Protein AF-A0AAW0N6P6-F1 (afdb_monomer)

Sequence (159 aa):
MDLLEFPLASTGEGFGVVRRLQPPIDKDLERLRRQAVTKPRATLSMWIYLLEWCQEKQCAIFHQLTSQKVYGSPLIQLSDTGDLVIQAHLTEGGDEAFRNNKALP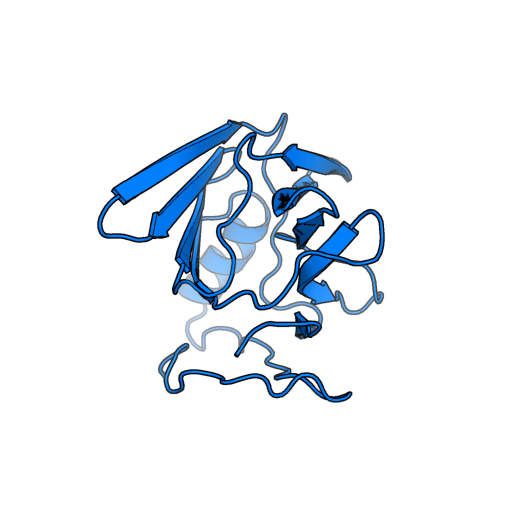LRTWIRLDLNIEATKAQLELTWDNKTFPASYKFRNNIYLDDTDGTLRHWRKSIL

Organism: NCBI:txid88201

pLDDT: mean 81.15, std 18.16, range [31.0, 97.19]

Secondary structure (DSSP, 8-state):
--TT-------SSS----B-PPPPSSHHHHHHHHHHTTS-EEEEEEEEEBSS--SSSEEEEEEEEPTTS-B-SPEEEEETTS-EEEEEEBTTSSEEEEE-S-PPPSSSEEEEEEEEETTEEEEEEEETTEEEEEEEE-SSPBP--SSSSEEEE--SSB-

InterPro domains:
  IPR042756 Protein sel-1 homolog 3 [PTHR44444] (2-150)

Nearest PDB structures (foldseek):
  1dyk-assembly1_A  TM=6.923E-01  e=5.821E-04  Mus musculus
  2uur-assembly1_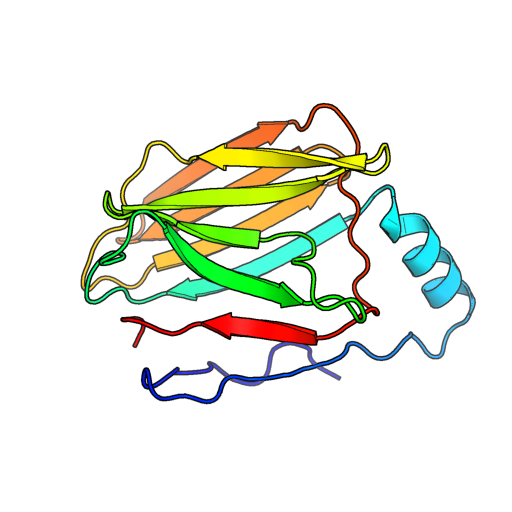A  TM=7.138E-01  e=1.558E-03  Homo sapiens
  6pnq-assembly1_A  TM=5.281E-01  e=2.019E-03  Mus musculus
  3flp-assembly1_A  TM=4.836E-01  e=9.772E-04  Limulus polyphemus
  5joy-assembly1_A  TM=5.416E-01  e=1.149E-01  Bacteroides ovatus

Mean predicted aligned error: 8.09 Å

Foldseek 3Di:
DDPDPDQDPAPQDDDWDWDADDADPDPVSNVVLVVCQQWPWDKDKHKWAFQAFDPAQKDWQKFFQFPVRDTAPFTWIAGNQQWIKTKFAHPVGDIDIDIDPDHDDHRWIKMWMWTFGFQKIWIWIDTPNDIDIDMDGHPGGTRHDRRGGIIGGDGPGTD

Radius of gyration: 15.68 Å; Cα contacts (8 Å, |Δi|>4): 351; chains: 1; bounding box: 38×34×39 Å

Solvent-accessible surface area (backbone atoms only — not comparable to full-atom values): 8791 Å² total; per-residue (Å²): 134,79,95,71,90,64,92,78,73,48,90,47,74,97,81,64,68,74,55,65,58,75,79,59,91,49,66,68,59,38,52,51,51,63,60,25,22,58,45,28,77,49,76,49,74,49,79,46,24,27,69,55,60,33,94,46,77,60,40,56,47,34,36,27,32,33,80,86,72,42,81,37,43,61,27,34,28,34,18,51,77,24,23,41,34,45,31,32,34,30,65,91,58,62,75,52,71,51,68,51,99,53,59,59,66,62,79,38,67,31,39,40,38,38,39,37,50,32,34,36,39,38,38,37,39,34,40,95,94,43,76,51,78,46,76,48,72,51,99,50,28,33,30,37,69,76,63,56,43,34,42,39,52,49,52,78,40,40,93

Structure (mmCIF, N/CA/C/O backbone):
data_AF-A0AAW0N6P6-F1
#
_entry.id   AF-A0AAW0N6P6-F1
#
loop_
_atom_site.group_PDB
_atom_site.id
_atom_site.type_symbol
_atom_site.label_atom_id
_atom_site.label_alt_id
_atom_site.label_comp_id
_atom_site.label_asym_id
_atom_site.label_entity_id
_atom_site.label_seq_id
_atom_site.pdbx_PDB_ins_code
_atom_site.Cartn_x
_atom_site.Cartn_y
_atom_site.Cartn_z
_atom_site.occupancy
_atom_site.B_iso_or_equiv
_atom_site.auth_seq_id
_atom_site.auth_comp_id
_atom_site.auth_asym_id
_atom_site.auth_atom_id
_atom_site.pdbx_PDB_model_num
ATOM 1 N N . MET A 1 1 ? 9.504 -21.499 -3.889 1.00 31.00 1 MET A N 1
ATOM 2 C CA . MET A 1 1 ? 9.575 -21.171 -2.453 1.00 31.00 1 MET A CA 1
ATOM 3 C C . MET A 1 1 ? 8.534 -20.111 -2.200 1.00 31.00 1 MET A C 1
ATOM 5 O O . MET A 1 1 ? 8.534 -19.117 -2.916 1.00 31.00 1 MET A O 1
ATOM 9 N N . ASP A 1 2 ? 7.607 -20.415 -1.302 1.00 32.78 2 ASP A N 1
ATOM 10 C CA . ASP A 1 2 ? 6.390 -19.648 -1.070 1.00 32.78 2 ASP A CA 1
ATOM 11 C C . ASP A 1 2 ? 6.701 -18.321 -0.358 1.00 32.78 2 ASP A C 1
ATOM 13 O O . ASP A 1 2 ? 7.504 -18.277 0.575 1.00 32.78 2 ASP A O 1
ATOM 17 N N . LEU A 1 3 ? 6.102 -17.233 -0.842 1.00 43.78 3 LEU A N 1
ATOM 18 C CA . LEU A 1 3 ? 6.310 -15.859 -0.366 1.00 43.78 3 LEU A CA 1
ATOM 19 C C . LEU A 1 3 ? 5.654 -15.628 1.011 1.00 43.78 3 LEU A C 1
ATOM 21 O O . LEU A 1 3 ? 5.950 -14.634 1.674 1.00 43.78 3 LEU A O 1
ATOM 25 N N . LEU A 1 4 ? 4.749 -16.525 1.424 1.00 51.50 4 LEU A N 1
ATOM 26 C CA . LEU A 1 4 ? 3.741 -16.274 2.456 1.00 51.50 4 LEU A CA 1
ATOM 27 C C . LEU A 1 4 ? 3.480 -17.464 3.402 1.00 51.50 4 LEU A C 1
ATOM 29 O O . LEU A 1 4 ? 2.392 -17.578 3.959 1.00 51.50 4 LEU A O 1
ATOM 33 N N . GLU A 1 5 ? 4.458 -18.328 3.673 1.00 41.22 5 GLU A N 1
ATOM 34 C CA . GLU A 1 5 ? 4.356 -19.201 4.852 1.00 41.22 5 GLU A CA 1
ATOM 35 C C . GLU A 1 5 ? 4.773 -18.406 6.094 1.00 41.22 5 GLU A C 1
ATO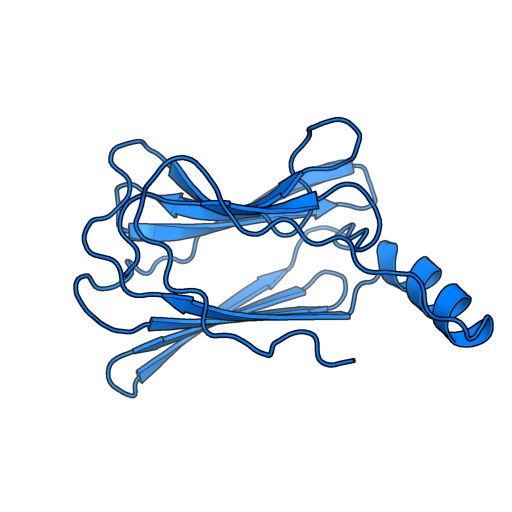M 37 O O . GLU A 1 5 ? 5.937 -18.425 6.473 1.00 41.22 5 GLU A O 1
ATOM 42 N N . PHE A 1 6 ? 3.865 -17.603 6.650 1.00 39.75 6 PHE A N 1
ATOM 43 C CA . PHE A 1 6 ? 3.621 -17.440 8.094 1.00 39.75 6 PHE A CA 1
ATOM 44 C C . PHE A 1 6 ? 2.737 -16.202 8.333 1.00 39.75 6 PHE A C 1
ATOM 46 O O . PHE A 1 6 ? 3.107 -15.104 7.907 1.00 39.75 6 PHE A O 1
ATOM 53 N N . PRO A 1 7 ? 1.610 -16.318 9.063 1.00 49.91 7 PRO A N 1
ATOM 54 C CA . PRO A 1 7 ? 0.966 -15.147 9.640 1.00 49.91 7 PRO A CA 1
ATOM 55 C C . PRO A 1 7 ? 1.944 -14.520 10.638 1.00 49.91 7 PRO A C 1
ATOM 57 O O . PRO A 1 7 ? 2.242 -15.091 11.688 1.00 49.91 7 PRO A O 1
ATOM 60 N N . LEU A 1 8 ? 2.500 -13.362 10.286 1.00 52.91 8 LEU A N 1
ATOM 61 C CA . LEU A 1 8 ? 3.345 -12.603 11.195 1.00 52.91 8 LEU A CA 1
ATOM 62 C C . LEU A 1 8 ? 2.447 -11.836 12.169 1.00 52.91 8 LEU A C 1
ATOM 64 O O . LEU A 1 8 ? 1.970 -10.753 11.845 1.00 52.91 8 LEU A O 1
ATOM 68 N N . ALA A 1 9 ? 2.260 -12.381 13.369 1.00 48.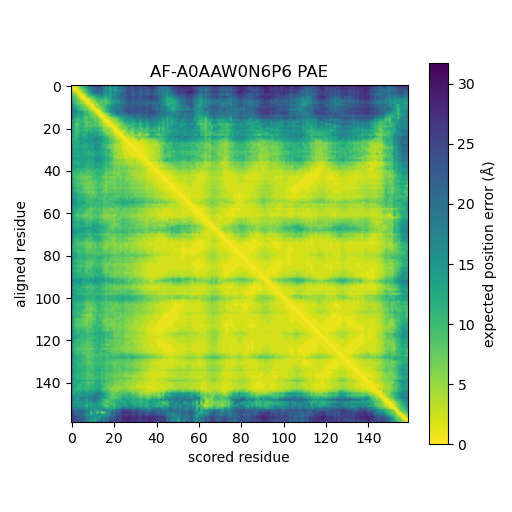69 9 ALA A N 1
ATOM 69 C CA . ALA A 1 9 ? 1.737 -11.624 14.501 1.00 48.69 9 ALA A CA 1
ATOM 70 C C . ALA A 1 9 ? 2.861 -10.723 15.041 1.00 48.69 9 ALA A C 1
ATOM 72 O O . ALA A 1 9 ? 3.867 -11.205 15.569 1.00 48.69 9 ALA A O 1
ATOM 73 N N . SER A 1 10 ? 2.742 -9.410 14.847 1.00 50.16 10 SER A N 1
ATOM 74 C CA . SER A 1 10 ? 3.761 -8.439 15.256 1.00 50.16 10 SER A CA 1
ATOM 75 C C . SER A 1 10 ? 3.429 -7.864 16.637 1.00 50.16 10 SER A C 1
ATOM 77 O O . SER A 1 10 ? 2.524 -7.059 16.773 1.00 50.16 10 SER A O 1
ATOM 79 N N . THR A 1 11 ? 4.219 -8.184 17.662 1.00 47.41 11 THR A N 1
ATOM 80 C CA . THR A 1 11 ? 3.951 -7.849 19.082 1.00 47.41 11 THR A CA 1
ATOM 81 C C . THR A 1 11 ? 4.159 -6.379 19.492 1.00 47.41 11 THR A C 1
ATOM 83 O O . THR A 1 11 ? 4.023 -6.049 20.666 1.00 47.41 11 THR A O 1
ATOM 86 N N . GLY A 1 12 ? 4.501 -5.476 18.564 1.00 47.84 12 GLY A N 1
ATOM 87 C CA . GLY A 1 12 ? 4.679 -4.043 18.859 1.00 47.84 12 GLY A CA 1
ATOM 88 C C . GLY A 1 12 ? 6.027 -3.629 19.480 1.00 47.84 12 GLY A C 1
ATOM 89 O O . GLY A 1 12 ? 6.157 -2.496 19.928 1.00 47.84 12 GLY A O 1
ATOM 90 N N . GLU A 1 13 ? 7.041 -4.507 19.508 1.00 43.34 13 GLU A N 1
ATOM 91 C CA . GLU A 1 13 ? 8.380 -4.200 20.069 1.00 43.34 13 GLU A CA 1
ATOM 92 C C . GLU A 1 13 ? 9.267 -3.381 19.096 1.00 43.34 13 GLU A C 1
ATOM 94 O O . GLU A 1 13 ? 8.718 -2.598 18.344 1.00 43.34 13 GLU A O 1
ATOM 99 N N . GLY A 1 14 ? 10.605 -3.551 18.999 1.00 44.72 14 GLY A N 1
ATOM 100 C CA . GLY A 1 14 ? 11.549 -2.770 18.133 1.00 44.72 14 GLY A CA 1
ATOM 101 C C . GLY A 1 14 ? 12.101 -3.422 16.825 1.00 44.72 14 GLY A C 1
ATOM 102 O O . GLY A 1 14 ? 12.755 -2.754 16.027 1.00 44.72 14 GLY A O 1
ATOM 103 N N . PHE A 1 15 ? 11.785 -4.693 16.554 1.00 46.31 15 PHE A N 1
ATOM 104 C CA . PHE A 1 15 ? 12.194 -5.553 15.425 1.00 46.31 15 PHE A CA 1
ATOM 105 C C . PHE A 1 15 ? 11.069 -6.096 14.473 1.00 46.31 15 PHE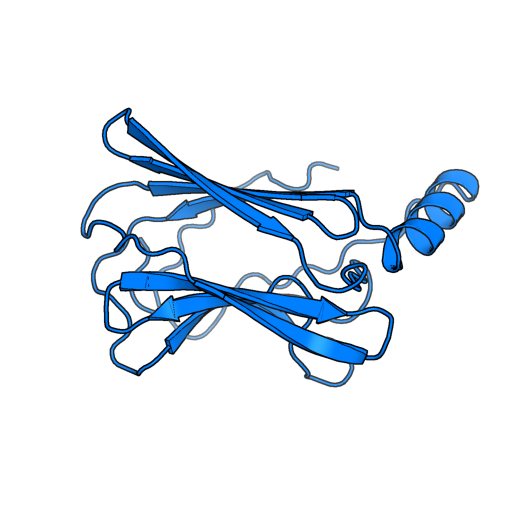 A C 1
ATOM 107 O O . PHE A 1 15 ? 10.082 -6.693 14.898 1.00 46.31 15 PHE A O 1
ATOM 114 N N . GLY A 1 16 ? 11.198 -5.946 13.150 1.00 51.91 16 GLY A N 1
ATOM 115 C CA . GLY A 1 16 ? 10.240 -6.487 12.155 1.00 51.91 16 GLY A CA 1
ATOM 116 C C . GLY A 1 16 ? 10.841 -7.582 11.264 1.00 51.91 16 GLY A C 1
ATOM 117 O O . GLY A 1 16 ? 12.033 -7.870 11.359 1.00 51.91 16 GLY A O 1
ATOM 118 N N . VAL A 1 17 ? 10.043 -8.165 10.361 1.00 55.72 17 VAL A N 1
ATOM 119 C CA . VAL A 1 17 ? 10.566 -9.087 9.336 1.00 55.72 17 VAL A CA 1
ATOM 120 C C . VAL A 1 17 ? 11.207 -8.287 8.207 1.00 55.72 17 VAL A C 1
ATOM 122 O O . VAL A 1 17 ? 10.576 -7.426 7.602 1.00 55.72 17 VAL A O 1
ATOM 125 N N . VAL A 1 18 ? 12.469 -8.603 7.934 1.00 54.97 18 VAL A N 1
ATOM 126 C CA . VAL A 1 18 ? 13.262 -8.081 6.822 1.00 54.97 18 VAL A CA 1
ATOM 127 C C . VAL A 1 18 ? 13.445 -9.212 5.821 1.00 54.97 18 VAL A C 1
ATOM 129 O O . VAL A 1 18 ? 14.069 -10.227 6.135 1.00 54.97 18 VAL A O 1
ATOM 132 N N . ARG A 1 19 ? 12.905 -9.057 4.611 1.00 60.66 19 ARG A N 1
ATOM 133 C CA . ARG A 1 19 ? 13.134 -9.994 3.504 1.00 60.66 19 ARG A CA 1
ATOM 134 C C . ARG A 1 19 ? 13.540 -9.224 2.254 1.00 60.66 19 ARG A C 1
ATOM 136 O O . ARG A 1 19 ? 13.004 -8.155 1.969 1.00 60.66 19 ARG A O 1
ATOM 143 N N . ARG A 1 20 ? 14.505 -9.789 1.531 1.00 58.91 20 ARG A N 1
ATOM 144 C CA . ARG A 1 20 ? 14.911 -9.362 0.192 1.00 58.91 20 ARG A CA 1
ATOM 145 C C . ARG A 1 20 ? 14.473 -10.448 -0.780 1.00 58.91 20 ARG A C 1
ATOM 147 O O . ARG A 1 20 ? 14.781 -11.618 -0.548 1.00 58.91 20 ARG A O 1
ATOM 154 N N . LEU A 1 21 ? 13.753 -10.067 -1.829 1.00 63.22 21 LEU A N 1
ATOM 155 C CA . LEU A 1 21 ? 13.384 -10.993 -2.891 1.00 63.22 21 LEU A CA 1
ATOM 156 C C . LEU A 1 21 ? 14.643 -11.352 -3.678 1.00 63.22 21 LEU A C 1
ATOM 158 O O . LEU A 1 21 ? 15.430 -10.479 -4.048 1.00 63.22 21 LEU A O 1
ATOM 162 N N . GLN A 1 22 ? 14.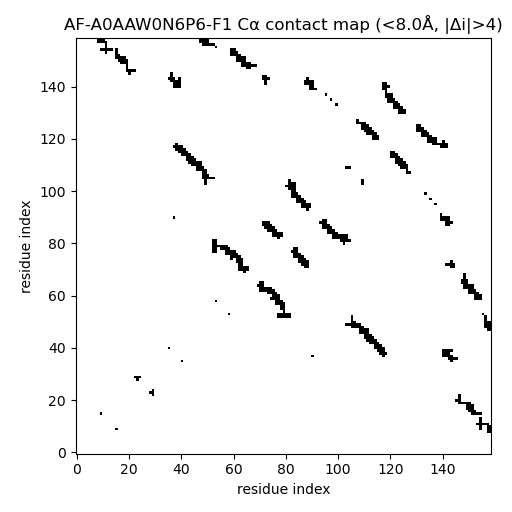879 -12.650 -3.860 1.00 65.06 22 GLN A N 1
ATOM 163 C CA . GLN A 1 22 ? 15.980 -13.112 -4.696 1.00 65.06 22 GLN A CA 1
ATOM 164 C C . GLN A 1 22 ? 15.539 -13.079 -6.163 1.00 65.06 22 GLN A C 1
ATOM 166 O O . GLN A 1 22 ? 14.399 -13.450 -6.452 1.00 65.06 22 GLN A O 1
ATOM 171 N N . PRO A 1 23 ? 16.414 -12.649 -7.087 1.00 66.88 23 PRO A N 1
ATOM 172 C CA . PRO A 1 23 ? 16.092 -12.659 -8.506 1.00 66.88 23 PRO A CA 1
ATOM 173 C C . PRO A 1 23 ? 15.808 -14.095 -8.991 1.00 66.88 23 PRO A C 1
ATOM 175 O O . PRO A 1 23 ? 16.425 -15.041 -8.485 1.00 66.88 23 PRO A O 1
ATOM 178 N N . PRO A 1 24 ? 14.903 -14.285 -9.970 1.00 67.94 24 PRO A N 1
ATOM 179 C CA . PRO A 1 24 ? 14.666 -15.587 -10.579 1.00 67.94 24 PRO A CA 1
ATOM 180 C C . PRO A 1 24 ? 15.947 -16.175 -11.184 1.00 67.94 24 PRO A C 1
ATOM 182 O O . PRO A 1 24 ? 16.768 -15.457 -11.753 1.00 67.94 24 PRO A O 1
ATOM 185 N N . ILE A 1 25 ? 16.097 -17.502 -11.107 1.00 74.12 25 ILE A N 1
ATOM 186 C CA . ILE A 1 25 ? 17.207 -18.224 -11.761 1.00 74.12 25 ILE A CA 1
ATOM 187 C C . ILE A 1 25 ? 17.075 -18.136 -13.292 1.00 74.12 25 ILE A C 1
ATOM 189 O O . ILE A 1 25 ? 18.070 -18.073 -14.015 1.00 74.12 25 ILE A O 1
ATOM 193 N N . ASP A 1 26 ? 15.837 -18.122 -13.784 1.00 87.69 26 ASP A N 1
ATOM 194 C CA . ASP A 1 26 ? 15.521 -18.014 -15.202 1.00 87.69 26 ASP A CA 1
ATOM 195 C C . ASP A 1 26 ? 15.768 -16.587 -15.726 1.00 87.69 26 ASP A C 1
ATOM 197 O O . ASP A 1 26 ? 15.240 -15.600 -15.204 1.00 87.69 26 ASP A O 1
ATOM 201 N N . LYS A 1 27 ? 16.576 -16.481 -16.786 1.00 83.75 27 LYS A N 1
ATOM 202 C CA . LYS A 1 27 ? 16.992 -15.198 -17.368 1.00 83.75 27 LYS A CA 1
ATOM 203 C C . LYS A 1 27 ? 15.858 -14.457 -18.072 1.00 83.75 27 LYS A C 1
ATOM 205 O O . LYS A 1 27 ? 15.872 -13.226 -18.085 1.00 83.75 27 LYS A O 1
ATOM 210 N N . ASP A 1 28 ? 14.906 -15.169 -18.668 1.00 85.00 28 ASP A N 1
ATOM 211 C CA . ASP A 1 28 ? 13.759 -14.548 -19.321 1.00 85.00 28 ASP A CA 1
ATOM 212 C C . ASP A 1 28 ? 12.792 -13.987 -18.275 1.00 85.00 28 ASP A C 1
ATOM 214 O O . ASP A 1 28 ? 12.318 -12.859 -18.434 1.00 85.00 28 ASP A O 1
ATOM 218 N N . LEU A 1 29 ? 12.585 -14.703 -17.164 1.00 80.44 29 LEU A N 1
ATOM 219 C CA . LEU A 1 29 ? 11.824 -14.194 -16.019 1.00 80.44 29 LEU A CA 1
ATOM 220 C C . LEU A 1 29 ? 12.500 -12.978 -15.373 1.00 80.44 29 LEU A C 1
ATOM 222 O O . LEU A 1 29 ? 11.826 -11.988 -15.093 1.00 80.44 29 LEU A O 1
ATOM 226 N N . GLU A 1 30 ? 13.823 -12.992 -15.198 1.00 80.62 30 GLU A N 1
ATOM 227 C CA . GLU A 1 30 ? 14.565 -11.829 -14.688 1.00 80.62 30 GLU A CA 1
ATOM 228 C C . GLU A 1 30 ? 14.495 -10.632 -15.656 1.00 80.62 30 GLU A C 1
ATOM 230 O O . GLU A 1 30 ? 14.360 -9.485 -15.223 1.00 80.62 30 GLU A O 1
ATOM 235 N N . ARG A 1 31 ? 14.517 -10.867 -16.976 1.00 81.88 31 ARG A N 1
ATOM 236 C CA . ARG A 1 31 ? 14.312 -9.805 -17.975 1.00 81.88 31 ARG A CA 1
ATOM 237 C C . ARG A 1 31 ? 12.913 -9.198 -17.866 1.00 81.88 31 ARG A C 1
ATOM 239 O O . ARG A 1 31 ? 12.792 -7.974 -17.873 1.00 81.88 31 ARG A O 1
ATOM 246 N N . LEU A 1 32 ? 11.876 -10.030 -17.763 1.00 80.56 32 LEU A N 1
ATOM 247 C CA . LEU A 1 32 ? 10.494 -9.569 -17.596 1.00 80.56 32 LEU A CA 1
ATOM 248 C C . LEU A 1 32 ? 10.315 -8.792 -16.286 1.00 80.56 32 LEU A C 1
ATOM 250 O O . LEU A 1 32 ? 9.691 -7.733 -16.291 1.00 80.56 32 LEU A O 1
ATOM 254 N N . ARG A 1 33 ? 10.926 -9.250 -15.186 1.00 81.62 33 ARG A N 1
ATOM 255 C CA . ARG A 1 33 ? 10.912 -8.542 -13.897 1.00 81.62 33 ARG A CA 1
ATOM 256 C C . ARG A 1 33 ? 11.516 -7.142 -14.012 1.00 81.62 33 ARG A C 1
ATOM 258 O O . ARG A 1 33 ? 10.890 -6.171 -13.603 1.00 81.62 33 ARG A O 1
ATOM 265 N N . ARG A 1 34 ? 12.692 -7.005 -14.639 1.00 79.38 34 ARG A N 1
ATOM 266 C CA . ARG A 1 34 ? 13.337 -5.692 -14.849 1.00 79.38 34 ARG A CA 1
ATOM 267 C C . ARG A 1 34 ? 12.477 -4.732 -15.669 1.00 79.38 34 ARG A C 1
ATOM 269 O O . ARG A 1 34 ? 12.486 -3.534 -15.410 1.00 79.38 34 ARG A O 1
ATOM 276 N N . GLN A 1 35 ? 11.729 -5.248 -16.643 1.00 82.25 35 GLN A N 1
ATOM 277 C CA . GLN A 1 35 ? 10.778 -4.449 -17.422 1.00 82.25 35 GLN A CA 1
ATOM 278 C C . GLN A 1 35 ? 9.543 -4.048 -16.603 1.00 82.25 35 GLN A C 1
ATOM 280 O O . GLN A 1 35 ? 8.962 -2.994 -16.853 1.00 82.25 35 GLN A O 1
ATOM 285 N N . ALA A 1 36 ? 9.154 -4.859 -15.617 1.00 83.06 36 ALA A N 1
ATOM 286 C CA . ALA A 1 36 ? 8.024 -4.574 -14.742 1.00 83.06 36 ALA A CA 1
ATOM 287 C C . ALA A 1 36 ? 8.305 -3.432 -13.749 1.00 83.06 36 ALA A C 1
ATOM 289 O O . ALA A 1 36 ? 7.351 -2.830 -13.273 1.00 83.06 36 ALA A O 1
ATOM 290 N N . VAL A 1 37 ? 9.565 -3.055 -13.495 1.00 85.25 37 VAL A N 1
ATOM 291 C CA . VAL A 1 37 ? 9.909 -1.974 -12.546 1.00 85.25 37 VAL A CA 1
ATOM 292 C C . VAL A 1 37 ? 9.214 -0.648 -12.876 1.00 85.25 37 VAL A C 1
ATOM 294 O O . VAL A 1 37 ? 8.769 0.069 -11.982 1.00 85.25 37 VAL A O 1
ATOM 297 N N . THR A 1 38 ? 9.086 -0.330 -14.167 1.00 86.81 38 THR A N 1
ATOM 298 C CA . THR A 1 38 ? 8.466 0.912 -14.658 1.00 86.81 38 THR A CA 1
ATOM 299 C C . THR A 1 38 ? 7.035 0.721 -15.154 1.00 86.81 38 THR A C 1
ATOM 301 O O . THR A 1 38 ? 6.409 1.672 -15.620 1.00 86.81 38 THR A O 1
ATOM 304 N N . LYS A 1 39 ? 6.508 -0.505 -15.090 1.00 89.19 39 LYS A N 1
ATOM 305 C CA . LYS A 1 39 ? 5.121 -0.842 -15.423 1.00 89.19 39 LYS A CA 1
ATOM 306 C C . LYS A 1 39 ? 4.669 -2.042 -14.579 1.00 89.19 39 LYS A C 1
ATOM 308 O O . LYS A 1 39 ? 4.428 -3.122 -15.128 1.00 89.19 39 LYS A O 1
ATOM 313 N N . PRO A 1 40 ? 4.592 -1.878 -13.248 1.00 88.69 40 PRO A N 1
ATOM 314 C CA . PRO A 1 40 ? 4.476 -3.012 -12.347 1.00 88.69 40 PRO A CA 1
ATOM 315 C C . PRO A 1 40 ? 3.100 -3.655 -12.403 1.00 88.69 40 PRO A C 1
ATOM 317 O O . PRO A 1 40 ? 2.090 -2.994 -12.654 1.00 88.69 40 PRO A O 1
ATOM 320 N N . ARG A 1 41 ? 3.082 -4.957 -12.125 1.00 89.75 41 ARG A N 1
ATOM 321 C CA . ARG A 1 41 ? 1.893 -5.725 -11.761 1.00 89.75 41 ARG A CA 1
ATOM 322 C C . ARG A 1 41 ? 2.195 -6.423 -10.448 1.00 89.75 41 ARG A C 1
ATOM 324 O O . ARG A 1 41 ? 3.020 -7.331 -10.426 1.00 89.75 41 ARG A O 1
ATOM 331 N N . ALA A 1 42 ? 1.583 -5.955 -9.370 1.00 87.31 42 ALA A N 1
ATOM 332 C CA . ALA A 1 42 ? 1.865 -6.445 -8.029 1.00 87.31 42 ALA A CA 1
ATOM 333 C C . ALA A 1 42 ? 0.593 -6.482 -7.188 1.00 87.31 42 ALA A C 1
ATOM 335 O O . ALA A 1 42 ? -0.247 -5.588 -7.286 1.00 87.31 42 ALA A O 1
ATOM 336 N N . THR A 1 43 ? 0.496 -7.490 -6.328 1.00 88.69 43 THR A N 1
ATOM 337 C CA . THR A 1 43 ? -0.569 -7.609 -5.334 1.00 88.69 43 THR A CA 1
ATOM 338 C C . THR A 1 43 ? 0.053 -7.746 -3.957 1.00 88.69 43 THR A C 1
ATOM 340 O O . THR A 1 43 ? 0.946 -8.568 -3.750 1.00 88.69 43 THR A O 1
ATOM 343 N N . LEU A 1 44 ? -0.433 -6.943 -3.017 1.00 88.25 44 LEU A N 1
ATOM 344 C CA . LEU A 1 44 ? -0.110 -7.041 -1.603 1.00 88.25 44 LEU A CA 1
ATOM 345 C C . LEU A 1 44 ? -1.387 -7.349 -0.827 1.00 88.25 44 LEU A C 1
ATOM 347 O O . LEU A 1 44 ? -2.313 -6.542 -0.823 1.00 88.25 44 LEU A O 1
ATOM 351 N N . SER A 1 45 ? -1.401 -8.487 -0.140 1.00 88.12 45 SER A N 1
ATOM 352 C CA . SER A 1 45 ? -2.516 -8.915 0.705 1.00 88.12 45 SER A CA 1
ATOM 353 C C . SER A 1 45 ? -2.035 -9.095 2.140 1.00 88.12 45 SER A C 1
ATOM 355 O O . SER A 1 45 ? -1.043 -9.786 2.377 1.00 88.12 45 SER A O 1
ATOM 357 N N . MET A 1 46 ? -2.727 -8.487 3.103 1.00 87.81 46 MET A N 1
ATOM 358 C CA . MET A 1 46 ? -2.418 -8.637 4.527 1.00 87.81 46 MET A CA 1
ATOM 359 C C . MET A 1 46 ? -3.669 -8.581 5.402 1.00 87.81 46 MET A C 1
ATOM 361 O O . MET A 1 46 ? -4.670 -7.959 5.048 1.00 87.81 46 MET A O 1
ATOM 365 N N . TRP A 1 47 ? -3.583 -9.210 6.571 1.00 86.56 47 TRP A N 1
ATOM 366 C CA . TRP A 1 47 ? -4.557 -9.058 7.647 1.00 86.56 47 TRP A CA 1
ATOM 367 C C . TRP A 1 47 ? -4.028 -8.079 8.689 1.00 86.56 47 TRP A C 1
ATOM 369 O O . TRP A 1 47 ? -2.846 -8.100 9.023 1.00 86.56 47 TRP A O 1
ATOM 379 N N . ILE A 1 48 ? -4.911 -7.218 9.179 1.00 88.62 48 ILE A N 1
ATOM 380 C CA . ILE A 1 48 ? -4.608 -6.142 10.115 1.00 88.62 48 ILE A CA 1
ATOM 381 C C . ILE A 1 48 ? -5.654 -6.179 11.231 1.00 88.62 48 ILE A C 1
ATOM 383 O O . ILE A 1 48 ? -6.851 -6.161 10.952 1.00 88.62 48 ILE A O 1
ATOM 387 N N . TYR A 1 49 ? -5.224 -6.173 12.488 1.00 86.94 49 TYR A N 1
ATOM 388 C CA . TYR A 1 49 ? -6.091 -5.978 13.649 1.00 86.94 49 TYR A CA 1
ATOM 389 C C . TYR A 1 49 ? -5.668 -4.744 14.451 1.00 86.94 49 TYR A C 1
ATOM 391 O O . TYR A 1 49 ? -4.767 -4.814 15.277 1.00 86.94 49 TYR A O 1
ATOM 399 N N . LEU A 1 50 ? -6.314 -3.597 14.235 1.00 88.25 50 LEU A N 1
ATOM 400 C CA . LEU A 1 50 ? -5.910 -2.334 14.869 1.00 88.25 50 LEU A CA 1
ATOM 401 C C . LEU A 1 50 ? -6.448 -2.186 16.299 1.00 88.25 50 LEU A C 1
ATOM 403 O O . LEU A 1 50 ? -7.653 -2.242 16.512 1.00 88.25 50 LEU A O 1
ATOM 407 N N . LEU A 1 51 ? -5.591 -1.916 17.283 1.00 88.94 51 LEU A N 1
ATOM 408 C CA . LEU A 1 51 ? -5.998 -1.597 18.661 1.00 88.94 51 LEU A CA 1
ATOM 409 C C . LEU A 1 51 ? -6.304 -0.107 18.858 1.00 88.94 51 LEU A C 1
ATOM 411 O O . LEU A 1 51 ? -7.239 0.242 19.580 1.00 88.94 51 LEU A O 1
ATOM 415 N N . GLU A 1 52 ? -5.527 0.746 18.201 1.00 89.12 52 GLU A N 1
ATOM 416 C CA . GLU A 1 52 ? -5.651 2.203 18.160 1.00 89.12 52 GLU A CA 1
ATOM 417 C C . GLU A 1 52 ? -5.174 2.699 16.786 1.00 89.12 52 GLU A C 1
ATOM 419 O O . GLU A 1 52 ? -4.447 1.993 16.080 1.00 89.12 52 GLU A O 1
ATOM 424 N N . TRP A 1 53 ? -5.600 3.900 16.398 1.00 91.88 53 TRP A N 1
ATOM 425 C CA . TRP A 1 53 ? -5.054 4.588 15.227 1.00 91.88 53 TRP A CA 1
ATOM 426 C C . TRP A 1 53 ? -3.683 5.202 15.541 1.00 91.88 53 TRP A C 1
ATOM 428 O O . TRP A 1 53 ? -3.176 5.089 16.660 1.00 91.88 53 TRP A O 1
ATOM 438 N N . CYS A 1 54 ? -3.057 5.853 14.557 1.00 89.38 54 CYS A N 1
ATOM 439 C CA . CYS A 1 54 ? -1.769 6.496 14.794 1.00 89.38 54 CYS A CA 1
ATOM 440 C C . CYS A 1 54 ? -1.896 7.623 15.827 1.00 89.38 54 CYS A C 1
ATOM 442 O O . CYS A 1 54 ? -2.799 8.449 15.766 1.00 89.38 54 CYS A O 1
ATOM 444 N N . GLN A 1 55 ? -0.949 7.675 16.762 1.00 87.75 55 GLN A N 1
ATOM 445 C CA . GLN A 1 55 ? -0.853 8.765 17.742 1.00 87.75 55 GLN A CA 1
ATOM 446 C C . GLN A 1 55 ? -0.253 10.042 17.133 1.00 87.75 55 GLN A C 1
ATOM 448 O O . GLN A 1 55 ? -0.439 11.139 17.651 1.00 87.75 55 GLN A O 1
ATOM 453 N N . GLU A 1 56 ? 0.483 9.889 16.033 1.00 89.69 56 GLU A N 1
ATOM 454 C CA . GLU A 1 56 ? 0.984 10.978 15.200 1.00 89.69 56 GLU A CA 1
ATOM 455 C C . GLU A 1 56 ? 0.103 11.130 13.956 1.00 89.69 56 GLU A C 1
ATOM 457 O O . GLU A 1 56 ? -0.672 10.231 13.631 1.00 89.69 56 GLU A O 1
ATOM 462 N N . LYS A 1 57 ? 0.276 12.230 13.209 1.00 90.38 57 LYS A N 1
ATOM 463 C CA . LYS A 1 57 ? -0.503 12.516 11.988 1.00 90.38 57 LYS A CA 1
ATOM 464 C C . LYS A 1 57 ? -0.577 11.322 11.033 1.00 90.38 57 LYS A C 1
ATOM 466 O O . LYS A 1 57 ? -1.614 11.100 10.410 1.00 90.38 57 LYS A O 1
ATOM 471 N N . GLN A 1 58 ? 0.534 10.599 10.884 1.00 89.50 58 GLN A N 1
ATOM 472 C CA . GLN A 1 58 ? 0.631 9.382 10.086 1.00 89.50 58 GLN A CA 1
ATOM 473 C C . GLN A 1 58 ? 1.662 8.420 10.684 1.00 89.50 58 GLN A C 1
ATOM 475 O O . GLN A 1 58 ? 2.689 8.852 11.202 1.00 89.50 58 GLN A O 1
ATOM 480 N N . CYS A 1 59 ? 1.431 7.117 10.548 1.00 88.94 59 CYS A N 1
ATOM 481 C CA . CYS A 1 59 ? 2.401 6.070 10.863 1.00 88.94 59 CYS A CA 1
ATOM 482 C C . CYS A 1 59 ? 2.376 4.972 9.788 1.00 88.94 59 CYS A C 1
ATOM 484 O O . CYS A 1 59 ? 1.340 4.708 9.183 1.00 88.94 59 CYS A O 1
ATOM 486 N N . ALA A 1 60 ? 3.525 4.365 9.481 1.00 86.50 60 ALA A N 1
ATOM 487 C CA . ALA A 1 60 ? 3.623 3.381 8.401 1.00 86.50 60 ALA A CA 1
ATOM 488 C C . ALA A 1 60 ? 3.113 2.004 8.854 1.00 86.50 60 ALA A C 1
ATOM 490 O O . ALA A 1 60 ? 3.633 1.460 9.825 1.00 86.50 60 ALA A O 1
ATOM 491 N N . ILE A 1 61 ? 2.168 1.427 8.106 1.00 86.31 61 ILE A N 1
ATOM 492 C CA . ILE A 1 61 ? 1.777 0.013 8.209 1.00 86.31 61 ILE A CA 1
ATOM 493 C C . ILE A 1 61 ? 2.777 -0.829 7.416 1.00 86.31 61 ILE A C 1
ATOM 495 O O . ILE A 1 61 ? 3.365 -1.776 7.929 1.00 86.31 61 ILE A O 1
ATOM 499 N N . PHE A 1 62 ? 3.026 -0.469 6.160 1.00 86.62 62 PHE A N 1
ATOM 500 C CA . PHE A 1 62 ? 3.923 -1.203 5.271 1.00 86.62 62 PHE A CA 1
ATOM 501 C C . PHE A 1 62 ? 4.809 -0.227 4.515 1.00 86.62 62 PHE A C 1
ATOM 503 O O . PHE A 1 62 ? 4.326 0.776 3.994 1.00 86.62 62 PHE A O 1
ATOM 510 N N . HIS A 1 63 ? 6.104 -0.516 4.455 1.00 85.06 63 HIS A N 1
ATOM 511 C CA . HIS A 1 63 ? 7.031 0.269 3.662 1.00 85.06 63 HIS A CA 1
ATOM 512 C C . HIS A 1 63 ? 8.226 -0.564 3.213 1.00 85.06 63 HIS A C 1
ATOM 514 O O . HIS A 1 63 ? 8.766 -1.391 3.946 1.00 85.06 63 HIS A O 1
ATOM 520 N N . GLN A 1 64 ? 8.710 -0.285 2.016 1.00 79.88 64 GLN A N 1
ATOM 521 C CA . GLN A 1 64 ? 10.036 -0.710 1.600 1.00 79.88 64 GLN A CA 1
ATOM 522 C C . GLN A 1 64 ? 11.031 0.404 1.924 1.00 79.88 64 GLN A C 1
ATOM 524 O O . GLN A 1 64 ? 10.728 1.568 1.691 1.00 79.88 64 GLN A O 1
ATOM 529 N N . LEU A 1 65 ? 12.208 0.075 2.453 1.00 78.88 65 LEU A N 1
ATOM 530 C CA . LEU A 1 65 ? 13.346 0.998 2.467 1.00 78.88 65 LEU A CA 1
ATOM 531 C C . LEU A 1 65 ? 14.308 0.591 1.362 1.00 78.88 65 LEU A C 1
ATOM 533 O O . LEU A 1 65 ? 14.783 -0.542 1.381 1.00 78.88 65 LEU A O 1
ATOM 537 N N . THR A 1 66 ? 14.614 1.502 0.444 1.00 78.31 66 THR A N 1
ATOM 538 C CA . THR A 1 66 ? 15.626 1.315 -0.605 1.00 78.31 66 THR A CA 1
ATOM 539 C C . THR A 1 66 ? 17.028 1.196 -0.002 1.00 78.31 66 THR A C 1
ATOM 541 O O . THR A 1 66 ? 17.249 1.498 1.178 1.00 78.31 66 THR A O 1
ATOM 544 N N . SER A 1 67 ? 18.019 0.786 -0.797 1.00 76.75 67 SER A N 1
ATOM 545 C CA . SER A 1 67 ? 19.430 0.786 -0.360 1.00 76.75 67 SER A CA 1
ATOM 546 C C . SER A 1 67 ? 19.921 2.172 0.080 1.00 76.75 67 SER A C 1
ATOM 548 O O . SER A 1 67 ? 20.791 2.285 0.945 1.00 76.75 67 SER A O 1
ATOM 550 N N . GLN A 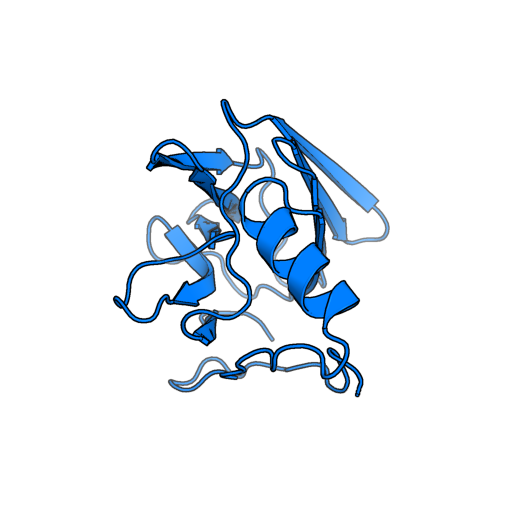1 68 ? 19.302 3.226 -0.449 1.00 81.06 68 GLN A N 1
ATOM 551 C CA . GLN A 1 68 ? 19.554 4.629 -0.117 1.00 81.06 68 GLN A CA 1
ATOM 552 C C . GLN A 1 68 ? 18.805 5.095 1.146 1.00 81.06 68 GLN A C 1
ATOM 554 O O . GLN A 1 68 ? 18.880 6.266 1.507 1.00 81.06 68 GLN A O 1
ATOM 559 N N . LYS A 1 69 ? 18.109 4.183 1.844 1.00 77.88 69 LYS A N 1
ATOM 560 C CA . LYS A 1 69 ? 17.294 4.443 3.044 1.00 77.88 69 LYS A CA 1
ATOM 561 C C . LYS A 1 69 ? 16.135 5.417 2.813 1.00 77.88 69 LYS A C 1
ATOM 563 O O . LYS A 1 69 ? 15.706 6.095 3.744 1.00 77.88 69 LYS A O 1
ATOM 568 N N . VAL A 1 70 ? 15.613 5.458 1.592 1.00 82.50 70 VAL A N 1
ATOM 569 C CA . VAL A 1 70 ? 14.403 6.211 1.246 1.00 82.50 70 VAL A CA 1
ATOM 570 C C . VAL A 1 70 ? 13.231 5.232 1.177 1.00 82.50 70 VAL A C 1
ATOM 572 O O . VAL A 1 70 ? 13.435 4.046 0.914 1.00 82.50 70 VAL A O 1
ATOM 575 N N . TYR A 1 71 ? 12.008 5.689 1.442 1.00 84.38 71 TYR A N 1
ATOM 576 C CA . TYR A 1 71 ? 10.827 4.848 1.247 1.00 84.38 71 TYR A CA 1
ATOM 577 C C . TYR A 1 71 ? 10.678 4.471 -0.229 1.00 84.38 71 TYR A C 1
ATOM 579 O O . TYR A 1 71 ? 10.883 5.321 -1.082 1.00 84.38 71 TYR A O 1
ATOM 587 N N . GLY A 1 72 ? 10.360 3.213 -0.522 1.00 86.56 72 GLY A N 1
ATOM 588 C CA . GLY A 1 72 ? 9.997 2.716 -1.852 1.00 86.56 72 GLY A CA 1
ATOM 589 C C . GLY A 1 72 ? 8.480 2.584 -2.021 1.00 86.56 72 GLY A C 1
ATOM 590 O O . GLY A 1 72 ? 7.711 2.990 -1.150 1.00 86.56 72 GLY A O 1
ATOM 591 N N . SER A 1 73 ? 8.050 1.984 -3.132 1.00 90.69 73 SER A N 1
ATOM 592 C CA . SER A 1 73 ? 6.629 1.783 -3.451 1.00 90.69 73 SER A CA 1
ATOM 593 C C . SER A 1 73 ? 6.154 0.349 -3.165 1.00 90.69 73 SER A C 1
ATOM 595 O O . SER A 1 73 ? 6.879 -0.590 -3.484 1.00 90.69 73 SER A O 1
ATOM 597 N N . PRO A 1 74 ? 4.907 0.148 -2.701 1.00 91.94 74 PRO A N 1
ATOM 598 C CA . PRO A 1 74 ? 4.037 1.159 -2.105 1.00 91.94 74 PRO A CA 1
ATOM 599 C C . PRO A 1 74 ? 4.442 1.458 -0.652 1.00 91.94 74 PRO A C 1
ATOM 601 O O . PRO A 1 74 ? 4.858 0.570 0.093 1.00 91.94 74 PRO A O 1
ATOM 604 N N . LEU A 1 75 ? 4.244 2.701 -0.228 1.00 92.25 75 LEU A N 1
ATOM 605 C CA . LEU A 1 75 ? 4.222 3.090 1.177 1.00 92.25 75 LEU A CA 1
ATOM 606 C C . LEU A 1 75 ? 2.757 3.141 1.627 1.00 92.25 75 LEU A C 1
ATOM 608 O O . LEU A 1 75 ? 1.968 3.913 1.089 1.00 92.25 75 LEU A O 1
ATOM 612 N N . ILE A 1 76 ? 2.388 2.308 2.600 1.00 93.50 76 ILE A N 1
ATOM 613 C CA . ILE A 1 76 ? 1.043 2.265 3.184 1.00 93.50 76 ILE A CA 1
ATOM 614 C C . ILE A 1 76 ? 1.122 2.811 4.599 1.00 93.50 76 ILE A C 1
ATOM 616 O O . ILE A 1 76 ? 1.820 2.262 5.456 1.00 93.50 76 ILE A O 1
ATOM 620 N N . GLN A 1 77 ? 0.380 3.876 4.850 1.00 93.50 77 GLN A N 1
ATOM 621 C CA . GLN A 1 77 ? 0.333 4.572 6.124 1.00 93.50 77 GLN A CA 1
ATOM 622 C C . GLN A 1 77 ? -1.093 4.589 6.658 1.00 93.50 77 GLN A C 1
ATOM 624 O O . GLN A 1 77 ? -2.053 4.556 5.895 1.00 93.50 77 GLN A O 1
ATOM 629 N N . LEU A 1 78 ? -1.214 4.670 7.973 1.00 94.62 78 LEU A N 1
ATOM 630 C CA . LEU A 1 78 ? -2.447 4.963 8.688 1.00 94.62 78 LEU A CA 1
ATOM 631 C C . LEU A 1 78 ? -2.374 6.410 9.185 1.00 94.62 78 LEU A C 1
ATOM 633 O O . LEU A 1 78 ? -1.288 6.882 9.520 1.00 94.62 78 LEU A O 1
ATOM 637 N N . SER A 1 79 ? -3.490 7.131 9.208 1.00 94.44 79 SER A N 1
ATOM 638 C CA . SER A 1 79 ? -3.581 8.451 9.834 1.00 94.44 79 SER A CA 1
ATOM 639 C C . SER A 1 79 ? -4.063 8.381 11.280 1.00 94.44 79 SER A C 1
ATOM 641 O O . SER A 1 79 ? -4.572 7.363 11.750 1.00 94.44 79 SER A O 1
ATOM 643 N N . ASP A 1 80 ? -3.955 9.508 11.972 1.00 92.75 80 ASP A N 1
ATOM 644 C CA . ASP A 1 80 ? -4.601 9.764 13.264 1.00 92.75 80 ASP A CA 1
ATOM 645 C C . ASP A 1 80 ? -6.138 9.686 13.224 1.00 92.75 80 ASP A C 1
ATOM 647 O O . ASP A 1 80 ? -6.775 9.426 14.240 1.00 92.75 80 ASP A O 1
ATOM 651 N N . THR A 1 81 ? -6.740 9.857 12.046 1.00 94.75 81 THR A N 1
ATOM 652 C CA . THR A 1 81 ? -8.183 9.689 11.790 1.00 94.75 81 THR A CA 1
ATOM 653 C C . THR A 1 81 ? -8.587 8.273 11.371 1.00 94.75 81 THR A C 1
ATOM 655 O O . THR A 1 81 ? -9.763 8.023 11.113 1.00 94.75 81 THR A O 1
ATOM 658 N N . GLY A 1 82 ? -7.629 7.345 11.279 1.00 93.62 82 GLY A N 1
ATOM 659 C CA . GLY A 1 82 ? -7.871 5.959 10.879 1.00 93.62 82 GLY A CA 1
ATOM 660 C C . GLY A 1 82 ? -7.938 5.723 9.368 1.00 93.62 82 GLY A C 1
ATOM 661 O O . GLY A 1 82 ? -8.202 4.597 8.950 1.00 93.62 82 GLY A O 1
ATOM 662 N N . ASP A 1 83 ? -7.704 6.743 8.544 1.00 95.06 83 ASP A N 1
ATOM 663 C CA . ASP A 1 83 ? -7.654 6.610 7.090 1.00 95.06 83 ASP A CA 1
ATOM 664 C C . ASP A 1 83 ? -6.312 6.001 6.656 1.00 95.06 83 ASP A C 1
ATOM 666 O O . ASP A 1 83 ? -5.246 6.351 7.165 1.00 95.06 83 ASP A O 1
ATOM 670 N N . LEU A 1 84 ? -6.346 5.123 5.663 1.00 95.25 84 LEU A N 1
ATOM 671 C CA . LEU A 1 84 ? -5.176 4.690 4.917 1.00 95.25 84 LEU A CA 1
ATOM 672 C C . LEU A 1 84 ? -4.730 5.740 3.904 1.00 95.25 84 LEU A C 1
ATOM 674 O O . LEU A 1 84 ? -5.519 6.282 3.128 1.00 95.25 84 LEU A O 1
ATOM 678 N N . VAL A 1 85 ? -3.423 5.955 3.860 1.00 95.62 85 VAL A N 1
ATOM 679 C CA . VAL A 1 85 ? -2.737 6.743 2.841 1.00 95.62 85 VAL A CA 1
ATOM 680 C C . VAL A 1 85 ? -1.783 5.815 2.102 1.00 95.62 85 VAL A C 1
ATOM 682 O O . VAL A 1 85 ? -0.940 5.167 2.718 1.00 95.62 85 VAL A O 1
ATOM 685 N N . ILE A 1 86 ? -1.941 5.726 0.785 1.00 95.62 86 ILE A N 1
ATOM 686 C CA . ILE A 1 86 ? -1.082 4.934 -0.091 1.00 95.62 86 ILE A CA 1
ATOM 687 C C . ILE A 1 86 ? -0.278 5.904 -0.938 1.00 95.62 86 ILE A C 1
ATOM 689 O O . ILE A 1 86 ? -0.841 6.651 -1.737 1.00 95.62 86 ILE A O 1
ATOM 693 N N . GLN A 1 87 ? 1.034 5.869 -0.757 1.00 95.75 87 GLN A N 1
ATOM 694 C CA . GLN A 1 87 ? 2.004 6.655 -1.501 1.00 95.75 87 GLN A CA 1
ATOM 695 C C . GLN A 1 87 ? 2.831 5.745 -2.411 1.00 95.75 87 GLN A C 1
ATOM 697 O O . GLN A 1 87 ? 3.147 4.604 -2.062 1.00 95.75 87 GLN A O 1
ATOM 702 N N . ALA A 1 88 ? 3.193 6.260 -3.580 1.00 94.94 88 ALA A N 1
ATOM 703 C CA . ALA A 1 88 ? 4.091 5.593 -4.503 1.00 94.94 88 ALA A CA 1
ATOM 704 C C . ALA A 1 88 ? 5.024 6.594 -5.195 1.00 94.94 88 ALA A C 1
ATOM 706 O O . ALA A 1 88 ? 4.619 7.710 -5.533 1.00 94.94 88 ALA A O 1
ATOM 707 N N . HIS A 1 89 ? 6.249 6.145 -5.462 1.00 94.56 89 HIS A N 1
ATOM 708 C CA . HIS A 1 89 ? 7.175 6.822 -6.364 1.00 94.56 89 HIS A CA 1
ATOM 709 C C . HIS A 1 89 ? 6.733 6.634 -7.803 1.00 94.56 89 HIS A C 1
ATOM 711 O O . HIS A 1 89 ? 6.291 5.551 -8.191 1.00 94.56 89 HIS A O 1
ATOM 717 N N . LEU A 1 90 ? 6.909 7.668 -8.613 1.00 94.38 90 LEU A N 1
ATOM 718 C CA . LEU A 1 90 ? 6.579 7.643 -10.032 1.00 94.38 90 LEU A CA 1
ATOM 719 C C . LEU A 1 90 ? 7.835 7.478 -10.888 1.00 94.38 90 LEU A C 1
ATOM 721 O O . LEU A 1 90 ? 8.917 7.929 -10.521 1.00 94.38 90 LEU A O 1
ATOM 725 N N . THR A 1 91 ? 7.691 6.889 -12.074 1.00 91.75 91 THR A N 1
ATOM 726 C CA . THR A 1 91 ? 8.821 6.658 -12.994 1.00 91.75 91 THR A CA 1
ATOM 727 C C . THR A 1 91 ? 9.480 7.938 -13.506 1.00 91.75 91 THR A C 1
ATOM 729 O O . THR A 1 91 ? 10.668 7.931 -13.804 1.00 91.75 91 THR A O 1
ATOM 732 N N . GLU A 1 92 ? 8.731 9.037 -13.603 1.00 90.50 92 GLU A N 1
ATOM 733 C CA . GLU A 1 92 ? 9.261 10.369 -13.952 1.00 90.50 92 GLU A CA 1
ATOM 734 C C . GLU A 1 92 ? 9.808 11.140 -12.740 1.00 90.50 92 GLU A C 1
ATOM 736 O O . GLU A 1 92 ? 10.240 12.285 -12.866 1.00 90.50 92 GLU A O 1
ATOM 741 N N . GLY A 1 93 ? 9.809 10.513 -11.565 1.00 87.12 93 GLY A N 1
ATOM 742 C CA . GLY A 1 93 ? 10.253 11.107 -10.318 1.00 87.12 93 GLY A CA 1
ATOM 743 C C . GLY A 1 93 ? 9.136 11.764 -9.507 1.00 87.12 93 GLY A C 1
ATOM 744 O O . GLY A 1 93 ? 8.050 12.112 -9.992 1.00 87.12 93 GLY A O 1
ATOM 745 N N . GLY A 1 94 ? 9.453 11.941 -8.227 1.00 91.06 94 GLY A N 1
ATOM 746 C CA . GLY A 1 94 ? 8.537 12.438 -7.211 1.00 91.06 94 GLY A CA 1
ATOM 747 C C . GLY A 1 94 ? 7.568 11.377 -6.694 1.00 91.06 94 GLY A C 1
ATOM 748 O O . GLY A 1 94 ? 7.434 10.284 -7.246 1.00 91.06 94 GLY A O 1
ATOM 749 N N . ASP A 1 95 ? 6.881 11.765 -5.628 1.00 93.38 95 ASP A N 1
ATOM 750 C CA . ASP A 1 95 ? 5.881 10.971 -4.932 1.00 93.38 95 ASP A CA 1
ATOM 751 C C . ASP A 1 95 ? 4.475 11.477 -5.244 1.00 93.38 95 ASP A C 1
ATOM 753 O O . ASP A 1 95 ? 4.232 12.681 -5.366 1.00 93.38 95 ASP A O 1
ATOM 757 N N . GLU A 1 96 ? 3.528 10.553 -5.310 1.00 95.88 96 GLU A N 1
ATOM 758 C CA . GLU A 1 96 ? 2.103 10.856 -5.309 1.00 95.88 96 GLU A CA 1
ATOM 759 C C . GLU A 1 96 ? 1.414 9.932 -4.304 1.00 95.88 96 GLU A C 1
ATOM 761 O O . GLU A 1 96 ? 1.846 8.799 -4.079 1.00 95.88 96 GLU A O 1
ATOM 766 N N . ALA A 1 97 ? 0.369 10.433 -3.649 1.00 94.81 97 ALA A N 1
ATOM 767 C CA . ALA A 1 97 ? -0.333 9.701 -2.610 1.00 94.81 97 ALA A CA 1
ATOM 768 C C . ALA A 1 97 ? -1.841 9.888 -2.727 1.00 94.81 97 ALA A C 1
ATOM 770 O O . ALA A 1 97 ? -2.324 10.970 -3.064 1.00 94.81 97 ALA A O 1
ATOM 771 N N . PHE A 1 98 ? -2.584 8.844 -2.376 1.00 94.56 98 PHE A N 1
ATOM 772 C CA . PHE A 1 98 ? -4.028 8.909 -2.232 1.00 94.56 98 PHE A CA 1
ATOM 773 C C . PHE A 1 98 ? -4.450 8.432 -0.852 1.00 94.56 98 PHE A C 1
ATOM 775 O O . PHE A 1 98 ? -3.873 7.511 -0.277 1.00 94.56 98 PHE A O 1
ATOM 782 N N . ARG A 1 99 ? -5.484 9.077 -0.323 1.00 94.81 99 ARG A N 1
ATOM 783 C CA . ARG A 1 99 ? -6.118 8.712 0.939 1.00 94.81 99 ARG A CA 1
ATOM 784 C C . ARG A 1 99 ? -7.418 7.975 0.637 1.00 94.81 99 ARG A C 1
ATOM 786 O O . ARG A 1 99 ? -8.197 8.431 -0.202 1.00 94.81 99 ARG A O 1
ATOM 793 N N . ASN A 1 100 ? -7.676 6.863 1.318 1.00 90.25 100 ASN A N 1
ATOM 794 C CA . ASN A 1 100 ? -9.027 6.320 1.346 1.00 90.25 100 ASN A CA 1
ATOM 795 C C . ASN A 1 100 ? -9.867 7.192 2.302 1.00 90.25 100 ASN A C 1
ATOM 797 O O . ASN A 1 100 ? -9.443 7.530 3.397 1.00 90.25 100 ASN A O 1
ATOM 801 N N . ASN A 1 101 ? -11.066 7.606 1.909 1.00 88.56 101 ASN A N 1
ATOM 802 C CA . ASN A 1 101 ? -11.927 8.404 2.796 1.00 88.56 101 ASN A CA 1
ATOM 803 C C . ASN A 1 101 ? -12.749 7.473 3.698 1.00 88.56 101 ASN A C 1
ATOM 805 O O . ASN A 1 101 ? -13.983 7.503 3.689 1.00 88.56 101 ASN A O 1
ATOM 809 N N . LYS A 1 102 ? -12.062 6.547 4.374 1.00 91.19 102 LYS A N 1
ATOM 810 C CA . LYS A 1 102 ? -12.680 5.477 5.149 1.00 91.19 102 LYS A CA 1
ATOM 811 C C . LYS A 1 102 ? -11.771 5.064 6.302 1.00 91.19 102 LYS A C 1
ATOM 813 O O . LYS A 1 102 ? -10.843 4.275 6.116 1.00 91.19 102 LYS A O 1
ATOM 818 N N . ALA A 1 103 ? -12.142 5.521 7.493 1.00 95.12 103 ALA A N 1
ATOM 819 C CA . ALA A 1 103 ? -11.511 5.106 8.731 1.00 95.12 103 ALA A CA 1
ATOM 820 C C . ALA A 1 103 ? -11.618 3.585 8.930 1.00 95.12 103 ALA A C 1
ATOM 822 O O . ALA A 1 103 ? -12.707 3.004 8.832 1.00 95.12 103 ALA A O 1
ATOM 823 N N . LEU A 1 104 ? -10.481 2.954 9.213 1.00 95.25 104 LEU A N 1
ATOM 824 C CA . LEU A 1 104 ? -10.400 1.544 9.560 1.00 95.25 104 LEU A CA 1
ATOM 825 C C . LEU A 1 104 ? -11.001 1.294 10.952 1.00 95.25 104 LEU A C 1
ATOM 827 O O . LEU A 1 104 ? -10.713 2.052 11.886 1.00 95.25 104 LEU A O 1
ATOM 831 N N . PRO A 1 105 ? -11.815 0.236 11.125 1.00 96.06 105 PRO A N 1
ATOM 832 C CA . PRO A 1 105 ? -12.368 -0.099 12.429 1.00 96.06 105 PRO A CA 1
ATOM 833 C C . PRO A 1 105 ? -11.270 -0.538 13.402 1.00 96.06 105 PRO A C 1
ATOM 835 O O . PRO A 1 105 ? -10.285 -1.171 13.027 1.00 96.06 105 PRO A O 1
ATOM 838 N N . LEU A 1 106 ? -11.466 -0.233 14.682 1.00 94.75 106 LEU A N 1
ATOM 839 C CA . LEU A 1 106 ? -10.628 -0.764 15.753 1.00 94.75 106 LEU A CA 1
ATOM 840 C C . LEU A 1 106 ? -11.159 -2.125 16.218 1.00 94.75 106 LEU A C 1
ATOM 842 O O . LEU A 1 106 ? -12.351 -2.414 16.110 1.00 94.75 106 LEU A O 1
ATOM 846 N N . ARG A 1 107 ? -10.267 -2.946 16.777 1.00 93.25 107 ARG A N 1
ATOM 847 C CA . ARG A 1 107 ? -10.541 -4.245 17.415 1.00 93.25 107 ARG A CA 1
ATOM 848 C C . ARG A 1 107 ? -11.332 -5.197 16.517 1.00 93.25 107 ARG A C 1
ATOM 850 O O . ARG A 1 107 ? -12.168 -5.963 16.982 1.00 93.25 107 ARG A O 1
ATOM 857 N N . THR A 1 108 ? -11.067 -5.108 15.221 1.00 93.44 108 THR A N 1
ATOM 858 C CA . THR A 1 108 ? -11.732 -5.870 14.170 1.00 93.44 108 THR A CA 1
ATOM 859 C C . THR A 1 108 ? -10.665 -6.342 13.197 1.00 93.44 108 THR A C 1
ATOM 861 O O . THR A 1 108 ? -9.766 -5.576 12.848 1.00 93.44 108 THR A O 1
ATOM 864 N N . TRP A 1 109 ? -10.751 -7.599 12.764 1.00 93.62 109 TRP A N 1
ATOM 865 C CA . TRP A 1 109 ? -9.886 -8.106 11.704 1.00 93.62 109 TRP A CA 1
ATOM 866 C C . TRP A 1 109 ? -10.266 -7.461 10.374 1.00 93.62 109 TRP A C 1
ATOM 868 O O . TRP A 1 109 ? -11.412 -7.547 9.931 1.00 93.62 109 TRP A O 1
ATOM 878 N N . ILE A 1 110 ? -9.284 -6.832 9.741 1.00 94.75 110 ILE A N 1
ATOM 879 C CA . ILE A 1 110 ? -9.403 -6.163 8.454 1.00 94.75 110 ILE A CA 1
ATOM 880 C C . ILE A 1 110 ? -8.485 -6.879 7.477 1.00 94.75 110 ILE A C 1
ATOM 882 O O . ILE A 1 110 ? -7.285 -7.006 7.715 1.00 94.75 110 ILE A O 1
ATOM 886 N N . ARG A 1 111 ? -9.033 -7.311 6.351 1.00 95.00 111 ARG A N 1
ATOM 887 C CA . ARG A 1 111 ? -8.243 -7.744 5.206 1.00 95.00 111 ARG A CA 1
ATOM 888 C C . ARG A 1 111 ? -7.998 -6.549 4.292 1.00 95.00 111 ARG A C 1
ATOM 890 O O . ARG A 1 111 ? -8.949 -5.869 3.914 1.00 95.00 111 ARG A O 1
ATOM 897 N N . LEU A 1 112 ? -6.737 -6.306 3.960 1.00 94.56 112 LEU A N 1
ATOM 898 C CA . LEU A 1 112 ? -6.295 -5.304 2.997 1.00 94.56 112 LEU A CA 1
ATOM 899 C C . LEU A 1 112 ? -5.733 -6.028 1.778 1.00 94.56 112 LEU A C 1
ATOM 901 O O . LEU A 1 112 ? -4.755 -6.762 1.909 1.00 94.56 112 LEU A O 1
ATOM 905 N N . ASP A 1 113 ? -6.314 -5.779 0.608 1.00 95.06 113 ASP A N 1
ATOM 906 C CA . ASP A 1 113 ? -5.784 -6.211 -0.684 1.00 95.06 113 ASP A CA 1
ATOM 907 C C . ASP A 1 113 ? -5.484 -4.969 -1.539 1.00 95.06 113 ASP A C 1
ATOM 909 O O . ASP A 1 113 ? -6.371 -4.171 -1.842 1.00 95.06 113 ASP A O 1
ATOM 913 N N . LEU A 1 114 ? -4.219 -4.779 -1.911 1.00 95.31 114 LEU A N 1
ATOM 914 C CA . LEU A 1 114 ? -3.760 -3.697 -2.778 1.00 95.31 114 LEU A CA 1
ATOM 915 C C . LEU A 1 114 ? -3.229 -4.284 -4.084 1.00 95.31 114 LEU A C 1
ATOM 917 O O . LEU A 1 114 ? -2.178 -4.921 -4.102 1.00 95.31 114 LEU A O 1
ATOM 921 N N . ASN A 1 115 ? -3.933 -4.016 -5.179 1.00 95.25 115 ASN A N 1
ATOM 922 C CA . ASN A 1 115 ? -3.532 -4.390 -6.529 1.00 95.25 115 ASN A CA 1
ATOM 923 C C . ASN A 1 115 ? -2.977 -3.174 -7.267 1.00 95.25 115 ASN A C 1
ATOM 925 O O . ASN A 1 115 ? -3.640 -2.143 -7.380 1.00 95.25 115 ASN A O 1
ATOM 929 N N . ILE A 1 116 ? -1.764 -3.302 -7.788 1.00 94.12 116 ILE A N 1
ATOM 930 C CA . ILE A 1 116 ? -1.072 -2.283 -8.568 1.00 94.12 116 ILE A CA 1
ATOM 931 C C . ILE A 1 116 ? -0.932 -2.779 -10.003 1.00 94.12 116 ILE A C 1
ATOM 933 O O . ILE A 1 116 ? -0.393 -3.859 -10.244 1.00 94.12 116 ILE A O 1
ATOM 937 N N . GLU A 1 117 ? -1.367 -1.961 -10.958 1.00 94.31 117 GLU A N 1
ATOM 938 C CA . GLU A 1 117 ? -1.141 -2.177 -12.384 1.00 94.31 117 GLU A CA 1
ATOM 939 C C . GLU A 1 117 ? -0.742 -0.869 -13.074 1.00 94.31 117 GLU A C 1
ATOM 941 O O . GLU A 1 117 ? -1.582 -0.012 -13.365 1.00 94.31 117 GLU A O 1
ATOM 946 N N . ALA A 1 118 ? 0.545 -0.742 -13.399 1.00 92.94 118 ALA A N 1
ATOM 947 C CA . ALA A 1 118 ? 1.145 0.415 -14.057 1.00 92.94 118 ALA A CA 1
ATOM 948 C C . ALA A 1 118 ? 0.848 1.743 -13.333 1.00 92.94 118 ALA A C 1
ATOM 950 O O . ALA A 1 118 ? 1.578 2.126 -12.427 1.00 92.94 118 ALA A O 1
ATOM 951 N N . THR A 1 119 ? -0.220 2.437 -13.729 1.00 94.69 119 THR A N 1
ATOM 952 C CA . THR A 1 119 ? -0.672 3.720 -13.158 1.00 94.69 119 THR A CA 1
ATOM 953 C C . THR A 1 119 ? -1.804 3.564 -12.148 1.00 94.69 119 THR A C 1
ATOM 955 O O . THR A 1 119 ? -2.226 4.544 -11.546 1.00 94.69 119 THR A O 1
ATOM 958 N N . LYS A 1 120 ? -2.380 2.370 -12.002 1.00 96.38 120 LYS A N 1
ATOM 959 C CA . LYS A 1 120 ? -3.585 2.145 -11.203 1.00 96.38 120 LYS A CA 1
ATOM 960 C C . LYS A 1 120 ? -3.238 1.445 -9.900 1.00 96.38 120 LYS A C 1
ATOM 962 O O . LYS A 1 120 ? -2.514 0.455 -9.917 1.00 96.38 120 LYS A O 1
ATOM 967 N N . ALA A 1 121 ? -3.827 1.917 -8.809 1.00 96.19 121 ALA A N 1
ATOM 968 C CA . ALA A 1 121 ? -3.922 1.191 -7.551 1.00 96.19 121 ALA A CA 1
ATOM 969 C C . ALA A 1 121 ? -5.392 0.926 -7.226 1.00 96.19 121 ALA A C 1
ATOM 971 O O . ALA A 1 121 ? -6.224 1.834 -7.267 1.00 96.19 121 ALA A O 1
ATOM 972 N N . GLN A 1 122 ? -5.708 -0.320 -6.904 1.00 97.06 122 GLN A N 1
ATOM 973 C CA . GLN A 1 122 ? -7.016 -0.761 -6.441 1.00 97.06 122 GLN A CA 1
ATOM 974 C C . GLN A 1 122 ? -6.846 -1.306 -5.031 1.00 97.06 122 GLN A C 1
ATOM 976 O O . GLN A 1 122 ? -6.114 -2.269 -4.820 1.00 97.06 122 GLN A O 1
ATOM 981 N N . LEU A 1 123 ? -7.490 -0.653 -4.076 1.00 96.62 123 LEU A N 1
ATOM 982 C CA . LEU A 1 123 ? -7.501 -1.021 -2.675 1.00 96.62 123 LEU A CA 1
ATOM 983 C C . LEU A 1 123 ? -8.856 -1.640 -2.346 1.00 96.62 123 LEU A C 1
ATOM 985 O O . LEU A 1 123 ? -9.890 -1.007 -2.545 1.00 96.62 123 LEU A O 1
ATOM 989 N N . GLU A 1 124 ? -8.846 -2.832 -1.776 1.00 97.12 124 GLU A N 1
ATOM 990 C CA . GLU A 1 124 ? -10.016 -3.454 -1.177 1.00 97.12 124 GLU A CA 1
ATOM 991 C C . GLU A 1 124 ? -9.761 -3.646 0.309 1.00 97.12 124 GLU A C 1
ATOM 993 O O . GLU A 1 124 ? -8.756 -4.223 0.726 1.00 97.12 124 GLU A O 1
ATOM 998 N N . LEU A 1 125 ? -10.683 -3.136 1.119 1.00 96.88 125 LEU A N 1
ATOM 999 C CA . LEU A 1 125 ? -10.671 -3.355 2.554 1.00 96.88 125 LEU A CA 1
ATOM 1000 C C . LEU A 1 125 ? -11.893 -4.164 2.938 1.00 96.88 125 LEU A C 1
ATOM 1002 O O . LEU A 1 125 ? -13.009 -3.761 2.620 1.00 96.88 125 LEU A O 1
ATOM 1006 N N . THR A 1 126 ? -11.696 -5.281 3.625 1.00 97.19 126 THR A N 1
ATOM 1007 C CA . THR A 1 126 ? -12.788 -6.168 4.021 1.00 97.19 126 THR A CA 1
ATOM 1008 C C . THR A 1 126 ? -12.794 -6.373 5.527 1.00 97.19 126 THR A C 1
ATOM 1010 O O . THR A 1 126 ? -11.799 -6.804 6.100 1.00 97.19 126 THR A O 1
ATOM 1013 N N . TRP A 1 127 ? -13.925 -6.086 6.166 1.00 96.69 127 TRP A N 1
ATOM 1014 C CA . TRP A 1 127 ? -14.196 -6.387 7.574 1.00 96.69 127 TRP A CA 1
ATOM 1015 C C . TRP A 1 127 ? -15.698 -6.618 7.760 1.00 96.69 127 TRP A C 1
ATOM 1017 O O . TRP A 1 127 ? -16.499 -6.132 6.962 1.00 96.69 127 TRP A O 1
ATOM 1027 N N . ASP A 1 128 ? -16.102 -7.385 8.775 1.00 95.00 128 ASP A N 1
ATOM 1028 C CA . ASP A 1 128 ? -17.512 -7.740 9.033 1.00 95.00 128 ASP A CA 1
ATOM 1029 C C . ASP A 1 128 ? -18.264 -8.267 7.793 1.00 95.00 128 ASP A C 1
ATOM 1031 O O . ASP A 1 128 ? -19.439 -7.962 7.578 1.00 95.00 128 ASP A O 1
ATOM 1035 N N . ASN A 1 129 ? -17.571 -9.033 6.941 1.00 93.12 129 ASN A N 1
ATOM 1036 C CA . ASN A 1 129 ? -18.071 -9.534 5.652 1.00 93.12 129 ASN A CA 1
ATOM 1037 C C . ASN A 1 129 ? -18.528 -8.436 4.668 1.00 93.12 129 ASN A C 1
ATOM 1039 O O . ASN A 1 129 ? -19.306 -8.704 3.752 1.00 93.12 129 ASN A O 1
ATOM 1043 N N . LYS A 1 130 ? -18.055 -7.199 4.843 1.00 96.75 130 LYS A N 1
ATOM 1044 C CA . LYS A 1 130 ? -18.286 -6.070 3.938 1.00 96.75 130 LYS A CA 1
ATOM 1045 C C . LYS A 1 130 ? -16.972 -5.640 3.313 1.00 96.75 130 LYS A C 1
ATOM 1047 O O . LYS A 1 130 ? -15.987 -5.449 4.020 1.00 96.75 130 LYS A O 1
ATOM 1052 N N . THR A 1 131 ? -16.991 -5.434 2.002 1.00 96.94 131 THR A N 1
ATOM 1053 C CA . THR A 1 131 ? -15.833 -4.972 1.234 1.00 96.94 131 THR A CA 1
ATOM 1054 C C . THR A 1 131 ? -16.029 -3.524 0.803 1.00 96.94 131 THR A C 1
ATOM 1056 O O . THR A 1 131 ? -17.089 -3.142 0.306 1.00 96.94 131 THR A O 1
ATOM 1059 N N . PHE A 1 132 ? -14.990 -2.718 0.994 1.00 96.31 132 PHE A N 1
ATOM 1060 C CA . PHE A 1 132 ? -14.944 -1.294 0.693 1.00 96.31 132 PHE A CA 1
ATOM 1061 C C . PHE A 1 132 ? -13.863 -1.051 -0.367 1.00 96.31 132 PHE A C 1
ATOM 1063 O O . PHE A 1 132 ? -12.684 -0.945 -0.018 1.00 96.31 132 PHE A O 1
ATOM 1070 N N . PRO A 1 133 ? -14.238 -0.998 -1.657 1.00 95.81 133 PRO A N 1
ATOM 1071 C CA . PRO A 1 133 ? -13.291 -0.760 -2.734 1.00 95.81 133 PRO A CA 1
ATOM 1072 C C . PRO A 1 133 ? -12.950 0.730 -2.856 1.00 95.81 133 PRO A C 1
ATOM 1074 O O . PRO A 1 133 ? -13.812 1.604 -2.746 1.00 95.81 133 PRO A O 1
ATOM 1077 N N . ALA A 1 134 ? -11.691 1.016 -3.157 1.00 94.75 134 ALA A N 1
ATOM 1078 C CA . ALA A 1 134 ? -11.193 2.316 -3.569 1.00 94.75 134 ALA A CA 1
ATOM 1079 C C . ALA A 1 134 ? -10.239 2.127 -4.750 1.00 94.75 134 ALA A C 1
ATOM 1081 O O . ALA A 1 134 ? -9.487 1.159 -4.816 1.00 94.75 134 ALA A O 1
ATOM 1082 N N . SER A 1 135 ? -10.259 3.054 -5.702 1.00 94.56 135 SER A N 1
ATOM 1083 C CA . SER A 1 135 ? -9.327 3.019 -6.827 1.00 94.56 135 SER A CA 1
ATOM 1084 C C . SER A 1 135 ? -8.733 4.390 -7.055 1.00 94.56 135 SER A C 1
ATOM 1086 O O . SER A 1 135 ? -9.410 5.405 -6.886 1.00 94.56 135 SER A O 1
ATOM 1088 N N . TYR A 1 136 ? -7.470 4.400 -7.446 1.00 96.25 136 TYR A N 1
ATOM 1089 C CA . TYR A 1 136 ? -6.738 5.608 -7.744 1.00 96.25 136 TYR A CA 1
ATOM 1090 C C . TYR A 1 136 ? -5.894 5.409 -8.995 1.00 96.25 136 TYR A C 1
ATOM 1092 O O . TYR A 1 136 ? -5.343 4.330 -9.232 1.00 96.25 136 TYR A O 1
ATOM 1100 N N . LYS A 1 137 ? -5.815 6.457 -9.811 1.00 96.75 137 LYS A N 1
ATOM 1101 C CA . LYS A 1 137 ? -4.971 6.497 -10.998 1.00 96.75 137 LYS A CA 1
ATOM 1102 C C . LYS A 1 137 ? -3.925 7.582 -10.794 1.00 96.75 137 LYS A C 1
ATOM 1104 O O . LYS A 1 137 ? -4.262 8.761 -10.804 1.00 96.75 137 LYS A O 1
ATOM 1109 N N . PHE A 1 138 ? -2.684 7.151 -10.645 1.00 95.19 138 PHE A N 1
ATOM 1110 C CA . PHE A 1 138 ? -1.513 8.007 -10.588 1.00 95.19 138 PHE A CA 1
ATOM 1111 C C . PHE A 1 138 ? -1.301 8.721 -11.922 1.00 95.19 138 PHE A C 1
ATOM 1113 O O . PHE A 1 138 ? -1.676 8.215 -12.990 1.00 95.19 138 PHE A O 1
ATOM 1120 N N . ARG A 1 139 ? -0.671 9.897 -11.869 1.00 95.12 139 ARG A N 1
ATOM 1121 C CA . ARG A 1 139 ? -0.378 10.704 -13.064 1.00 95.12 139 ARG A CA 1
ATOM 1122 C C . ARG A 1 139 ? 0.566 9.993 -14.036 1.00 95.12 139 ARG A C 1
ATOM 1124 O O . ARG A 1 139 ? 0.505 10.247 -15.236 1.00 95.12 139 ARG A O 1
ATOM 1131 N N . ASN A 1 140 ? 1.412 9.100 -13.523 1.00 94.25 140 ASN A N 1
ATOM 1132 C CA . ASN A 1 140 ? 2.334 8.285 -14.305 1.00 94.25 140 ASN A CA 1
ATOM 1133 C C . ASN A 1 140 ? 2.446 6.866 -13.736 1.00 94.25 140 ASN A C 1
ATOM 1135 O O . ASN A 1 140 ? 1.794 6.528 -12.747 1.00 94.25 140 ASN A O 1
ATOM 1139 N N . ASN A 1 141 ? 3.239 6.014 -14.384 1.00 93.19 141 ASN A N 1
ATOM 1140 C CA . ASN A 1 141 ? 3.506 4.675 -13.900 1.00 93.19 141 ASN A CA 1
ATOM 1141 C C . ASN A 1 141 ? 4.184 4.747 -12.534 1.00 93.19 141 ASN A C 1
ATOM 1143 O O . ASN A 1 141 ? 5.066 5.575 -12.288 1.00 93.19 141 ASN A O 1
ATOM 1147 N N . ILE A 1 142 ? 3.776 3.833 -11.666 1.00 92.56 142 ILE A N 1
ATOM 1148 C CA . ILE A 1 142 ? 4.429 3.603 -10.390 1.00 92.56 142 ILE A CA 1
ATOM 1149 C C . ILE A 1 142 ? 5.797 2.973 -10.659 1.00 92.56 142 ILE A C 1
ATOM 1151 O O . ILE A 1 142 ? 5.913 2.021 -11.431 1.00 92.56 142 ILE A O 1
ATOM 1155 N N . TYR A 1 143 ? 6.825 3.501 -10.004 1.00 92.19 143 TYR A N 1
ATOM 1156 C CA . TYR A 1 143 ? 8.134 2.877 -9.901 1.00 92.19 143 TYR A CA 1
ATOM 1157 C C . TYR A 1 143 ? 8.118 1.870 -8.750 1.00 92.19 143 TYR A C 1
ATOM 1159 O O . TYR A 1 143 ? 7.880 2.252 -7.602 1.00 92.19 143 TYR A O 1
ATOM 1167 N N . LEU A 1 144 ? 8.372 0.594 -9.042 1.00 88.25 144 LEU A N 1
ATOM 1168 C CA . LEU A 1 144 ? 8.415 -0.479 -8.046 1.00 88.25 144 LEU A CA 1
ATOM 1169 C C . LEU A 1 144 ? 9.612 -1.389 -8.330 1.00 88.25 144 LEU A C 1
ATOM 1171 O O . LEU A 1 144 ? 9.571 -2.214 -9.238 1.00 88.25 144 LEU A O 1
ATOM 1175 N N . ASP A 1 145 ? 10.676 -1.240 -7.545 1.00 83.12 145 ASP A N 1
ATOM 1176 C CA . ASP A 1 145 ? 11.827 -2.145 -7.567 1.00 83.12 145 ASP A CA 1
ATOM 1177 C C . ASP A 1 145 ? 11.730 -3.105 -6.386 1.00 83.12 145 ASP A C 1
ATOM 1179 O O . ASP A 1 145 ? 11.989 -2.733 -5.249 1.00 83.12 145 ASP A O 1
ATOM 1183 N N . ASP A 1 146 ? 11.355 -4.346 -6.658 1.00 70.31 146 ASP A N 1
ATOM 1184 C CA . ASP A 1 146 ? 11.151 -5.402 -5.668 1.00 70.31 146 ASP A CA 1
ATOM 1185 C C . ASP A 1 146 ? 12.467 -6.033 -5.160 1.00 70.31 146 ASP A C 1
ATOM 1187 O O . ASP A 1 146 ? 12.464 -6.827 -4.215 1.00 70.31 146 ASP A O 1
ATOM 1191 N N . THR A 1 147 ? 13.604 -5.667 -5.760 1.00 66.50 147 THR A N 1
ATOM 1192 C CA . THR A 1 147 ? 14.930 -6.225 -5.455 1.00 66.50 147 THR A CA 1
ATOM 1193 C C . THR A 1 147 ? 15.846 -5.290 -4.676 1.00 66.50 147 THR A C 1
ATOM 1195 O O . THR A 1 147 ? 16.792 -5.764 -4.034 1.00 66.50 147 THR A O 1
ATOM 1198 N N . ASP A 1 148 ? 15.578 -3.983 -4.687 1.00 62.53 148 ASP A N 1
ATOM 1199 C CA . ASP A 1 148 ? 16.379 -3.025 -3.932 1.00 62.53 148 ASP A CA 1
ATOM 1200 C C . ASP A 1 148 ? 15.956 -2.932 -2.459 1.00 62.53 148 ASP A C 1
ATOM 1202 O O . ASP A 1 148 ? 14.783 -2.922 -2.093 1.00 62.53 148 ASP A O 1
ATOM 1206 N N . GLY A 1 149 ? 16.941 -2.812 -1.574 1.00 59.34 149 GLY A N 1
ATOM 1207 C CA . GLY A 1 149 ? 16.673 -2.517 -0.175 1.00 59.34 149 GLY A CA 1
ATOM 1208 C C . GLY A 1 149 ? 16.039 -3.665 0.622 1.00 59.34 149 GLY A C 1
ATOM 1209 O O . GLY A 1 149 ? 16.545 -4.795 0.632 1.00 59.34 149 GLY A O 1
ATOM 1210 N N . THR A 1 150 ? 15.034 -3.339 1.436 1.00 58.25 150 THR A N 1
ATOM 1211 C CA . THR A 1 150 ? 14.434 -4.213 2.449 1.00 58.25 150 THR A CA 1
ATOM 1212 C C . THR A 1 150 ? 12.972 -3.855 2.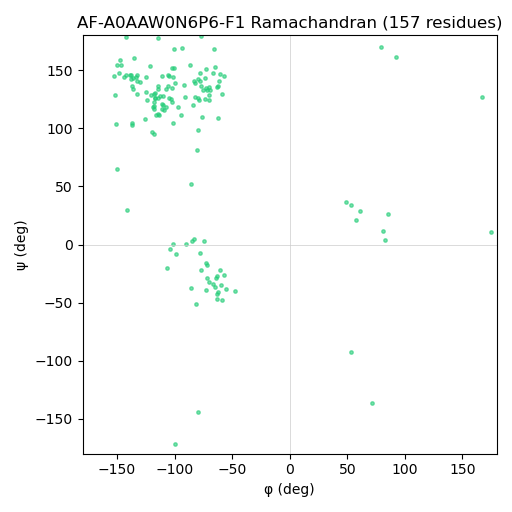691 1.00 58.25 150 THR A C 1
ATOM 1214 O O . THR A 1 150 ? 12.653 -2.714 3.025 1.00 58.25 150 THR A O 1
ATOM 1217 N N . LEU A 1 151 ? 12.099 -4.858 2.615 1.00 56.06 151 LEU A N 1
ATOM 1218 C CA . LEU A 1 151 ? 10.710 -4.741 3.045 1.00 56.06 151 LEU A CA 1
ATOM 1219 C C . LEU A 1 151 ? 10.633 -4.679 4.571 1.00 56.06 151 LEU A C 1
ATOM 1221 O O . LEU A 1 151 ? 11.276 -5.472 5.261 1.00 56.06 151 LEU A O 1
ATOM 1225 N N . ARG A 1 152 ? 9.857 -3.728 5.091 1.00 58.91 152 ARG A N 1
ATOM 1226 C CA . ARG A 1 152 ? 9.582 -3.562 6.517 1.00 58.91 152 ARG A CA 1
ATOM 1227 C C . ARG A 1 152 ? 8.083 -3.367 6.749 1.00 58.91 152 ARG A C 1
ATOM 1229 O O . ARG A 1 152 ? 7.392 -2.641 6.043 1.00 58.91 152 ARG A O 1
ATOM 1236 N N . HIS A 1 153 ? 7.598 -3.985 7.812 1.00 51.00 153 HIS A N 1
ATOM 1237 C CA . HIS A 1 153 ? 6.270 -3.762 8.376 1.00 51.00 153 HIS A CA 1
ATOM 1238 C C . HIS A 1 153 ? 6.454 -3.144 9.773 1.00 51.00 153 HIS A C 1
ATOM 1240 O O . HIS A 1 153 ? 7.357 -3.569 10.501 1.00 51.00 153 HIS A O 1
ATOM 1246 N N . TRP A 1 154 ? 5.677 -2.118 10.134 1.00 50.88 154 TRP A N 1
ATOM 1247 C CA . TRP A 1 154 ? 5.746 -1.439 11.445 1.00 50.88 154 TRP A CA 1
ATOM 1248 C C . TRP A 1 154 ? 4.326 -1.208 12.016 1.00 50.88 154 TRP A C 1
ATOM 1250 O O . TRP A 1 154 ? 3.387 -1.149 11.236 1.00 50.88 154 TRP A O 1
ATOM 1260 N N . ARG A 1 155 ? 4.052 -0.961 13.315 1.00 55.41 155 ARG A N 1
ATOM 1261 C CA . ARG A 1 155 ? 4.501 -1.545 14.617 1.00 55.41 155 ARG A CA 1
ATOM 1262 C C . ARG A 1 155 ? 3.965 -0.814 15.858 1.00 55.41 155 ARG A C 1
ATOM 1264 O O . ARG A 1 155 ? 4.364 -1.140 16.969 1.00 55.41 155 ARG A O 1
ATOM 1271 N N . LYS A 1 156 ? 3.008 0.100 15.716 1.00 34.59 156 LYS A N 1
ATOM 1272 C CA . LYS A 1 156 ? 2.088 0.402 16.815 1.00 34.59 156 LYS A CA 1
ATOM 1273 C C . LYS A 1 156 ? 0.730 -0.190 16.463 1.00 34.59 156 LYS A C 1
ATOM 1275 O O . LYS A 1 156 ? 0.140 0.176 15.453 1.00 34.59 156 LYS A O 1
ATOM 1280 N N . SER A 1 157 ? 0.295 -1.124 17.307 1.00 32.34 157 SER A N 1
ATOM 1281 C CA . SER A 1 157 ? -1.122 -1.432 17.517 1.00 32.34 157 SER A CA 1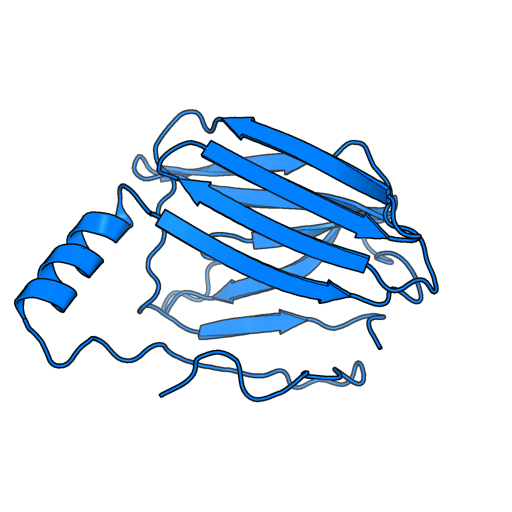
ATOM 1282 C C . SER A 1 157 ? -1.776 -2.425 16.562 1.00 32.34 157 SER A C 1
ATOM 1284 O O . SER A 1 157 ? -2.994 -2.397 16.441 1.00 32.34 157 SER A O 1
ATOM 1286 N N . ILE A 1 158 ? -1.012 -3.341 15.959 1.00 39.38 158 ILE A N 1
ATOM 1287 C CA . ILE A 1 158 ? -1.576 -4.468 15.203 1.00 39.38 158 ILE A CA 1
ATOM 1288 C C . ILE A 1 158 ? -1.259 -5.786 15.915 1.00 39.38 158 ILE A C 1
ATOM 1290 O O . ILE A 1 158 ? -0.086 -6.138 15.981 1.00 39.38 158 ILE A O 1
ATOM 1294 N N . LEU A 1 159 ? -2.273 -6.466 16.469 1.00 35.50 159 LEU A N 1
ATOM 1295 C CA . LEU A 1 159 ? -2.158 -7.872 16.907 1.00 35.50 159 LEU A CA 1
ATOM 1296 C C . LEU A 1 159 ? -2.343 -8.829 15.722 1.00 35.50 159 LEU A C 1
ATOM 1298 O O . LEU A 1 159 ? -3.053 -8.455 14.766 1.00 35.50 159 LEU A O 1
#